Protein AF-A0A2Z6SFU3-F1 (afdb_monomer_lite)

Radius of gyration: 32.59 Å; chains: 1; bounding box: 82×42×83 Å

Secondary structure (DSSP, 8-state):
--HHHHHHHHHHHHHHHHH-SGGGS-HHHHHHHHHHHH---HHHHTS-HHHHHHHHT--HHHHHHHHHHHHHHHHHHHHHHHHHHHHHHHHHHHHHS--------------------PPPP-

Sequence (122 aa):
MSVIESTILKEIVDTLGNLGNIGTLSPDEQQQRVNDIMGISPATQRVNIHKLAVYTNLTYSNIMLILRIGLKVAHTRTKNLLEEVDYLRLKLDLSSSPAKLQQQQPIPLDTPKVEKMEIIED

Foldseek 3Di:
DDPVVVVLVVLLVVLVVQLPVLVVDDLVVSVVSLCVRQNDDPVVVPDPLVVVCVVVVHDSSVSVSVVSSVVSSVVVVVVVVVVVVVVVVVVVVVVPPPPPPVVPPPDPPPDPPDDDDDDDDD

pLDDT: mean 79.29, std 17.15, range [42.09, 94.88]

Organism: NCBI:txid94130

Structure (mmCIF, N/CA/C/O backbone):
data_AF-A0A2Z6SFU3-F1
#
_entry.id   AF-A0A2Z6SFU3-F1
#
loop_
_atom_site.group_PDB
_atom_site.id
_atom_site.type_symbol
_atom_site.label_atom_id
_atom_site.label_alt_id
_atom_site.label_comp_id
_atom_site.label_asym_id
_atom_site.label_entity_id
_atom_site.label_seq_id
_atom_site.pdbx_PDB_ins_code
_atom_site.Cartn_x
_atom_site.Cartn_y
_atom_site.Cartn_z
_atom_site.occupancy
_atom_site.B_iso_or_equiv
_atom_site.auth_seq_id
_atom_site.auth_comp_id
_atom_site.auth_asym_id
_atom_site.auth_atom_id
_atom_site.pdbx_PDB_model_num
ATOM 1 N N . MET A 1 1 ? 15.072 1.662 18.048 1.00 71.88 1 MET A N 1
ATOM 2 C CA . MET A 1 1 ? 13.877 1.755 17.189 1.00 71.88 1 MET A CA 1
ATOM 3 C C . MET A 1 1 ? 12.684 1.986 18.098 1.00 71.88 1 MET A C 1
ATOM 5 O O . MET A 1 1 ? 12.540 1.257 19.073 1.00 71.88 1 MET A O 1
ATOM 9 N N . SER A 1 2 ? 11.910 3.039 17.860 1.00 91.31 2 SER A N 1
ATOM 10 C CA . SER A 1 2 ? 10.717 3.361 18.648 1.00 91.31 2 SER A CA 1
ATOM 11 C C . SER A 1 2 ? 9.567 2.386 18.356 1.00 91.31 2 SER A C 1
ATOM 13 O O . SER A 1 2 ? 9.551 1.712 17.325 1.00 91.31 2 SER A O 1
ATOM 15 N N . VAL A 1 3 ? 8.570 2.336 19.246 1.00 86.25 3 VAL A N 1
ATOM 16 C CA . VAL A 1 3 ? 7.343 1.538 19.045 1.00 86.25 3 VAL A CA 1
ATOM 17 C C . VAL A 1 3 ? 6.620 1.952 17.757 1.00 86.25 3 VAL A C 1
ATOM 19 O O . VAL A 1 3 ? 6.126 1.104 17.013 1.00 86.25 3 VAL A O 1
ATOM 22 N N . ILE A 1 4 ? 6.610 3.254 17.454 1.00 84.94 4 ILE A N 1
ATOM 23 C CA . ILE A 1 4 ? 5.987 3.804 16.245 1.00 84.94 4 ILE A CA 1
ATOM 24 C C . ILE A 1 4 ? 6.706 3.285 14.997 1.00 84.94 4 ILE A C 1
ATOM 26 O O . ILE A 1 4 ? 6.056 2.722 14.116 1.00 84.94 4 ILE A O 1
ATOM 30 N N . GLU A 1 5 ? 8.035 3.407 14.952 1.00 86.25 5 GLU A N 1
ATOM 31 C CA . GLU A 1 5 ? 8.857 2.915 13.837 1.00 86.25 5 GLU A CA 1
ATOM 32 C C . GLU A 1 5 ? 8.689 1.408 13.630 1.00 86.25 5 GLU A C 1
ATOM 34 O O . GLU A 1 5 ? 8.506 0.963 12.500 1.00 86.25 5 GLU A O 1
ATOM 39 N N . SER A 1 6 ? 8.682 0.624 14.713 1.00 88.94 6 SER A N 1
ATOM 40 C CA . SER A 1 6 ? 8.475 -0.827 14.644 1.00 88.94 6 SER A CA 1
ATOM 41 C C . SER A 1 6 ? 7.106 -1.185 14.060 1.00 88.94 6 SER A C 1
ATOM 43 O O . SER A 1 6 ? 7.004 -2.076 13.217 1.00 88.94 6 SER A O 1
ATOM 45 N N . THR A 1 7 ? 6.060 -0.452 14.444 1.00 88.94 7 THR A N 1
ATOM 46 C CA . THR A 1 7 ? 4.706 -0.689 13.927 1.00 88.94 7 THR A CA 1
ATOM 47 C C . THR A 1 7 ? 4.604 -0.300 12.448 1.00 88.94 7 THR A C 1
ATOM 49 O O . THR A 1 7 ? 3.986 -1.019 11.671 1.00 88.94 7 THR A O 1
ATOM 52 N N . ILE A 1 8 ? 5.232 0.811 12.034 1.00 89.88 8 ILE A N 1
ATOM 53 C CA . ILE A 1 8 ? 5.266 1.235 10.620 1.00 89.88 8 ILE A CA 1
ATOM 54 C C . ILE A 1 8 ? 5.995 0.188 9.780 1.00 89.88 8 ILE A C 1
ATOM 56 O O . ILE A 1 8 ? 5.510 -0.213 8.724 1.00 89.88 8 ILE A O 1
ATOM 60 N N . LEU A 1 9 ? 7.146 -0.285 10.262 1.00 91.75 9 LEU A N 1
ATOM 61 C CA . LEU A 1 9 ? 7.918 -1.313 9.578 1.00 91.75 9 LEU A CA 1
ATOM 62 C C . LEU A 1 9 ? 7.101 -2.596 9.412 1.00 91.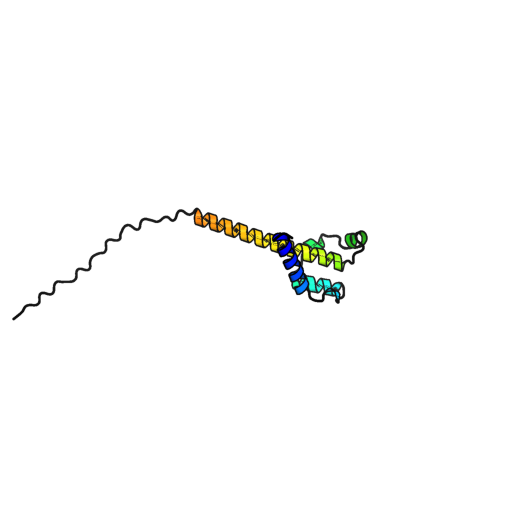75 9 LEU A C 1
ATOM 64 O O . LEU A 1 9 ? 7.084 -3.161 8.322 1.00 91.75 9 LEU A O 1
ATOM 68 N N . LYS A 1 10 ? 6.384 -3.021 10.457 1.00 91.88 10 LYS A N 1
ATOM 69 C CA . LYS A 1 10 ? 5.491 -4.180 10.380 1.00 91.88 10 LYS A CA 1
ATOM 70 C C . LYS A 1 10 ? 4.416 -3.995 9.306 1.00 91.88 10 LYS A C 1
ATOM 72 O O . LYS A 1 10 ? 4.260 -4.867 8.465 1.00 91.88 10 LYS A O 1
ATOM 77 N N . GLU A 1 11 ? 3.732 -2.852 9.272 1.00 91.31 11 GLU A N 1
ATOM 78 C CA . GLU A 1 11 ? 2.700 -2.573 8.259 1.00 91.31 11 GLU A CA 1
ATOM 79 C C . GLU A 1 11 ? 3.2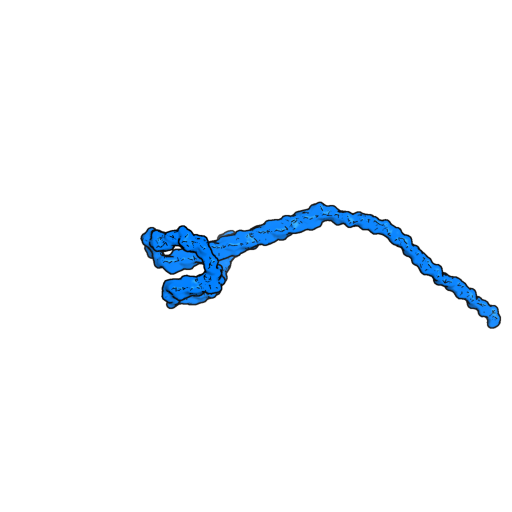60 -2.575 6.827 1.00 91.31 11 GLU A C 1
ATOM 81 O O . GLU A 1 11 ? 2.603 -3.064 5.904 1.00 91.31 11 GLU A O 1
ATOM 86 N N . ILE A 1 12 ? 4.477 -2.056 6.629 1.00 92.75 12 ILE A N 1
ATOM 87 C CA . ILE A 1 12 ? 5.180 -2.113 5.339 1.00 92.75 12 ILE A CA 1
ATOM 88 C C . ILE A 1 12 ? 5.453 -3.568 4.948 1.00 92.75 12 ILE A C 1
ATOM 90 O O . ILE A 1 12 ? 5.160 -3.959 3.818 1.00 92.75 12 ILE A O 1
ATOM 94 N N . VAL A 1 13 ? 5.992 -4.367 5.873 1.00 93.06 13 VAL A N 1
ATOM 95 C CA . VAL A 1 13 ? 6.312 -5.784 5.649 1.00 93.06 13 VAL A CA 1
ATOM 96 C C . VAL A 1 13 ? 5.050 -6.586 5.347 1.00 93.06 13 VAL A C 1
ATOM 98 O O . VAL A 1 13 ? 5.037 -7.329 4.372 1.00 93.06 13 VAL A O 1
ATOM 101 N N . ASP A 1 14 ? 3.974 -6.388 6.107 1.00 92.94 14 ASP A N 1
ATOM 102 C CA . ASP A 1 14 ? 2.688 -7.057 5.889 1.00 92.94 14 ASP A CA 1
ATOM 103 C C . ASP A 1 14 ? 2.100 -6.670 4.519 1.00 92.94 14 ASP A C 1
ATOM 105 O O . ASP A 1 14 ? 1.621 -7.519 3.766 1.00 92.94 14 ASP A O 1
ATOM 109 N N . THR A 1 15 ? 2.196 -5.390 4.141 1.00 92.44 15 THR A N 1
ATOM 110 C CA . THR A 1 15 ? 1.747 -4.906 2.825 1.00 92.44 15 THR A CA 1
ATOM 111 C C . THR A 1 15 ? 2.550 -5.535 1.685 1.00 92.44 15 THR A C 1
ATOM 113 O O . THR A 1 15 ? 1.966 -5.957 0.687 1.00 92.44 15 THR A O 1
ATOM 116 N N . LEU A 1 16 ? 3.875 -5.626 1.827 1.00 92.38 16 LEU A N 1
ATOM 117 C CA . LEU A 1 16 ? 4.747 -6.304 0.865 1.00 92.38 16 LEU A CA 1
ATOM 118 C C . LEU A 1 16 ? 4.459 -7.808 0.802 1.00 92.38 16 LEU A C 1
ATOM 120 O O . LEU A 1 16 ? 4.387 -8.365 -0.290 1.00 92.38 16 LEU A O 1
ATOM 124 N N . GLY A 1 17 ? 4.233 -8.449 1.949 1.00 93.81 17 GLY A N 1
ATOM 125 C CA . GLY A 1 17 ? 3.869 -9.860 2.041 1.00 93.81 17 GLY A CA 1
ATOM 126 C C . GLY A 1 17 ? 2.583 -10.172 1.280 1.00 93.81 17 GLY A C 1
ATOM 127 O O . GLY A 1 17 ? 2.542 -11.135 0.517 1.00 93.81 17 GLY A O 1
ATOM 128 N N . ASN A 1 18 ? 1.573 -9.305 1.390 1.00 93.81 18 ASN A N 1
ATOM 129 C CA . ASN A 1 18 ? 0.317 -9.443 0.647 1.00 93.81 18 ASN A CA 1
ATOM 130 C C . ASN A 1 18 ? 0.503 -9.327 -0.873 1.00 93.81 18 ASN A C 1
ATOM 132 O O . ASN A 1 18 ? -0.224 -9.973 -1.623 1.00 93.81 18 ASN A O 1
ATOM 136 N N . LEU A 1 19 ? 1.481 -8.542 -1.341 1.00 93.62 19 LEU A N 1
ATOM 137 C CA . LEU A 1 19 ? 1.821 -8.441 -2.766 1.00 93.62 19 LEU A CA 1
ATOM 138 C C . LEU A 1 19 ? 2.540 -9.691 -3.312 1.00 93.62 19 LEU A C 1
ATOM 140 O O . LEU A 1 19 ? 2.596 -9.881 -4.533 1.00 93.62 19 LEU A O 1
ATOM 144 N N . GLY A 1 20 ? 3.067 -10.549 -2.435 1.00 93.31 20 GLY A N 1
ATOM 145 C CA . GLY A 1 20 ? 3.777 -11.775 -2.794 1.00 93.31 20 GLY A CA 1
ATOM 146 C C . GLY A 1 20 ? 5.034 -11.515 -3.630 1.00 93.31 20 GLY A C 1
ATOM 147 O O . GLY A 1 20 ? 5.703 -10.492 -3.488 1.00 93.31 20 GLY A O 1
ATOM 148 N N . ASN A 1 21 ? 5.347 -12.432 -4.552 1.00 92.56 21 ASN A N 1
ATOM 149 C CA . ASN A 1 21 ? 6.513 -12.348 -5.446 1.00 92.56 21 ASN A CA 1
ATOM 150 C C . ASN A 1 21 ? 6.340 -11.303 -6.568 1.00 92.56 21 ASN A C 1
ATOM 152 O O . ASN A 1 21 ? 6.612 -11.577 -7.737 1.00 92.56 21 ASN A O 1
ATOM 156 N N . ILE A 1 22 ? 5.880 -10.099 -6.231 1.00 92.56 22 ILE A N 1
ATOM 157 C CA . ILE A 1 22 ? 5.561 -9.035 -7.186 1.00 92.56 22 ILE A CA 1
ATOM 158 C C . ILE A 1 22 ? 6.745 -8.657 -8.083 1.00 92.56 22 ILE A C 1
ATOM 160 O O . ILE A 1 22 ? 6.549 -8.382 -9.259 1.00 92.56 22 ILE A O 1
ATOM 164 N N . GLY A 1 23 ? 7.980 -8.739 -7.580 1.00 88.81 23 GLY A N 1
ATOM 165 C CA . GLY A 1 23 ? 9.185 -8.439 -8.363 1.00 88.81 23 GLY A CA 1
ATOM 166 C C . GLY A 1 23 ? 9.451 -9.393 -9.536 1.00 88.81 23 GLY A C 1
ATOM 167 O O . GLY A 1 23 ? 10.271 -9.071 -10.388 1.00 88.81 23 GLY A O 1
ATOM 168 N N . THR A 1 24 ? 8.771 -10.543 -9.600 1.00 92.00 24 THR A N 1
ATOM 169 C CA . THR A 1 24 ? 8.884 -11.502 -10.720 1.00 92.00 24 THR A CA 1
ATOM 170 C C . THR A 1 24 ? 7.945 -11.191 -11.884 1.00 92.00 24 THR A C 1
ATOM 172 O O . THR A 1 24 ? 8.077 -11.780 -12.953 1.00 92.00 24 THR A O 1
ATOM 175 N N . LEU A 1 25 ? 6.995 -10.279 -11.676 1.00 91.62 25 LEU A N 1
ATOM 176 C CA . LEU A 1 25 ? 5.983 -9.917 -12.659 1.00 91.62 25 LEU A CA 1
ATOM 177 C C . LEU A 1 25 ? 6.489 -8.825 -13.602 1.00 91.62 25 LEU A C 1
ATOM 179 O O . LEU A 1 25 ? 7.343 -8.014 -13.228 1.00 91.62 25 LEU A O 1
ATOM 183 N N . SER A 1 26 ? 5.896 -8.745 -14.791 1.00 90.31 26 SER A N 1
ATOM 184 C CA . SER A 1 26 ? 6.081 -7.601 -15.685 1.00 90.31 26 SER A CA 1
ATOM 185 C C . SER A 1 26 ? 5.514 -6.308 -15.067 1.00 90.31 26 SER A C 1
ATOM 187 O O . SER A 1 26 ? 4.651 -6.368 -14.190 1.00 90.31 26 SER A O 1
ATOM 189 N N . PRO A 1 27 ? 5.955 -5.114 -15.501 1.00 86.06 27 PRO A N 1
ATOM 190 C CA . PRO A 1 27 ? 5.460 -3.838 -14.974 1.00 86.06 27 PRO A CA 1
ATOM 191 C C . PRO A 1 27 ? 3.930 -3.692 -14.936 1.00 86.06 27 PRO A C 1
ATOM 193 O O . PRO A 1 27 ? 3.390 -3.232 -13.928 1.00 86.06 27 PRO A O 1
ATOM 196 N N . ASP A 1 28 ? 3.239 -4.124 -15.990 1.00 88.12 28 ASP A N 1
ATOM 197 C CA . ASP A 1 28 ? 1.779 -4.022 -16.089 1.00 88.12 28 ASP A CA 1
ATOM 198 C C . ASP A 1 28 ? 1.091 -4.975 -15.102 1.00 88.12 28 ASP A C 1
ATOM 200 O O . ASP A 1 28 ? 0.152 -4.596 -14.400 1.00 88.12 28 ASP A O 1
ATOM 204 N N . GLU A 1 29 ? 1.613 -6.194 -14.960 1.00 92.94 29 GLU A N 1
ATOM 205 C CA . GLU A 1 29 ? 1.131 -7.168 -13.977 1.00 92.94 29 GLU A CA 1
ATOM 206 C C . GLU A 1 29 ? 1.404 -6.720 -12.535 1.00 92.94 29 GLU A C 1
ATOM 208 O O . GLU A 1 29 ? 0.572 -6.939 -11.651 1.00 92.94 29 GLU A O 1
ATOM 213 N N .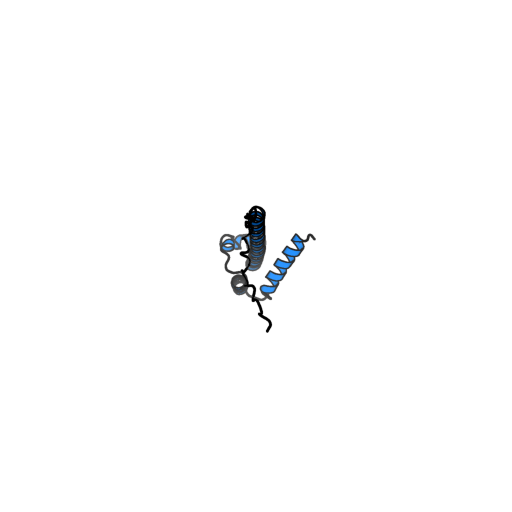 GLN A 1 30 ? 2.539 -6.058 -12.279 1.00 91.25 30 GLN A N 1
ATOM 214 C CA . GLN A 1 30 ? 2.818 -5.437 -10.982 1.00 91.25 30 GLN A CA 1
ATOM 215 C C . GLN A 1 30 ? 1.775 -4.365 -10.668 1.00 91.25 30 GLN A C 1
ATOM 217 O O . GLN A 1 30 ? 1.231 -4.337 -9.563 1.00 91.25 30 GLN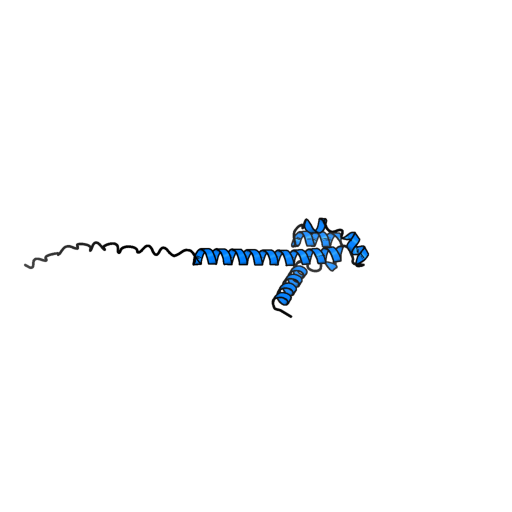 A O 1
ATOM 222 N N . GLN A 1 31 ? 1.466 -3.498 -11.635 1.00 87.88 31 GLN A N 1
ATOM 223 C CA . GLN A 1 31 ? 0.462 -2.453 -11.461 1.00 87.88 31 GLN A CA 1
ATOM 224 C C . GLN A 1 31 ? -0.928 -3.036 -11.210 1.00 87.88 31 GLN A C 1
ATOM 226 O O . GLN A 1 31 ? -1.615 -2.588 -10.288 1.00 87.88 31 GLN A O 1
ATOM 231 N N . GLN A 1 32 ? -1.321 -4.051 -11.979 1.00 91.25 32 GLN A N 1
ATOM 232 C CA . GLN A 1 32 ? -2.599 -4.726 -11.794 1.00 91.25 32 GLN A CA 1
ATOM 233 C C . GLN A 1 32 ? -2.692 -5.348 -10.398 1.00 91.25 32 GLN A C 1
ATOM 235 O O . GLN A 1 32 ? -3.627 -5.051 -9.659 1.00 91.25 32 GLN A O 1
ATOM 240 N N . ARG A 1 33 ? -1.672 -6.104 -9.974 1.00 93.31 33 ARG A N 1
ATOM 241 C CA . ARG A 1 33 ? -1.649 -6.740 -8.649 1.00 93.31 33 ARG A CA 1
ATOM 242 C C . ARG A 1 33 ? -1.716 -5.730 -7.504 1.00 93.31 33 ARG A C 1
ATOM 244 O O . ARG A 1 33 ? -2.409 -5.962 -6.514 1.00 93.31 33 ARG A O 1
ATOM 251 N N . VAL A 1 34 ? -1.027 -4.596 -7.628 1.00 91.81 34 VAL A N 1
ATOM 252 C CA . VAL A 1 34 ? -1.118 -3.511 -6.639 1.00 91.81 34 VAL A CA 1
ATOM 253 C C . VAL A 1 34 ? -2.529 -2.938 -6.578 1.00 91.81 34 VAL A C 1
ATOM 255 O O . VAL A 1 34 ? -3.030 -2.691 -5.481 1.00 91.81 34 VAL A O 1
ATOM 258 N N . ASN A 1 35 ? -3.178 -2.732 -7.724 1.00 90.62 35 ASN A N 1
ATOM 259 C CA . ASN A 1 35 ? -4.551 -2.238 -7.762 1.00 90.62 35 ASN A CA 1
ATOM 260 C C . ASN A 1 35 ? -5.544 -3.249 -7.176 1.00 90.62 35 ASN A C 1
ATOM 262 O O . ASN A 1 35 ? -6.439 -2.838 -6.442 1.00 90.62 35 ASN A O 1
ATOM 266 N N . ASP A 1 36 ? -5.360 -4.544 -7.430 1.00 92.81 36 ASP A N 1
ATOM 267 C CA . ASP A 1 36 ? -6.236 -5.599 -6.910 1.00 92.81 36 ASP A CA 1
ATOM 268 C C . ASP A 1 36 ? -6.150 -5.704 -5.378 1.00 92.81 36 ASP A C 1
ATOM 270 O O . ASP A 1 36 ? -7.166 -5.810 -4.696 1.00 92.81 36 ASP A O 1
ATOM 274 N N . ILE A 1 37 ? -4.939 -5.624 -4.816 1.00 91.81 37 ILE A N 1
ATOM 275 C CA . ILE A 1 37 ? -4.713 -5.799 -3.371 1.00 91.81 37 ILE A CA 1
ATOM 276 C C . ILE A 1 37 ? -4.951 -4.504 -2.587 1.00 91.81 37 ILE A C 1
ATOM 278 O O . ILE A 1 37 ? -5.480 -4.521 -1.475 1.00 91.81 37 ILE A O 1
ATOM 282 N N . MET A 1 38 ? -4.528 -3.361 -3.130 1.00 90.50 38 MET A N 1
ATOM 283 C CA . MET A 1 38 ? -4.564 -2.079 -2.419 1.00 90.50 38 MET A CA 1
ATOM 284 C C . MET A 1 38 ? -5.683 -1.143 -2.887 1.00 90.50 38 MET A C 1
ATOM 286 O O . MET A 1 38 ? -5.802 -0.045 -2.340 1.00 90.50 38 MET A O 1
ATOM 290 N N . GLY A 1 39 ? -6.473 -1.536 -3.887 1.00 87.81 39 GLY A N 1
ATOM 291 C CA . GLY A 1 39 ? -7.479 -0.698 -4.539 1.00 87.81 39 GLY A CA 1
ATOM 292 C C . GLY A 1 39 ? -6.880 0.303 -5.532 1.00 87.81 39 GLY A C 1
ATOM 293 O O . GLY A 1 39 ? -5.666 0.454 -5.663 1.00 87.81 39 GLY A O 1
ATOM 294 N N . ILE A 1 40 ? -7.722 1.059 -6.229 1.00 84.19 40 ILE A N 1
ATOM 295 C CA . ILE A 1 40 ? -7.264 2.139 -7.113 1.00 84.19 40 ILE A CA 1
ATOM 296 C C . ILE A 1 40 ? -7.081 3.415 -6.286 1.00 84.19 40 ILE A C 1
ATOM 298 O O . ILE A 1 40 ? -7.958 3.797 -5.515 1.00 84.19 40 ILE A O 1
ATOM 302 N N . SER A 1 41 ? -5.944 4.095 -6.452 1.00 82.12 41 SER A N 1
ATOM 303 C CA . SER A 1 41 ? -5.664 5.371 -5.790 1.00 82.12 41 SER A CA 1
ATOM 304 C C . SER A 1 41 ? -5.614 6.501 -6.821 1.00 82.12 41 SER A C 1
ATOM 306 O O . SER A 1 41 ? -4.700 6.535 -7.648 1.00 82.12 41 SER A O 1
ATOM 308 N N . PRO A 1 42 ? -6.539 7.474 -6.761 1.00 79.50 42 PRO A N 1
ATOM 309 C CA . PRO A 1 42 ? -6.480 8.666 -7.607 1.00 79.50 42 PRO A CA 1
ATOM 310 C C . PRO A 1 42 ? -5.247 9.535 -7.316 1.00 79.50 42 PRO A C 1
ATOM 312 O O . PRO A 1 42 ? -4.786 10.280 -8.178 1.00 79.50 42 PRO A O 1
ATOM 315 N N . ALA A 1 43 ? -4.687 9.442 -6.104 1.00 75.88 43 ALA A N 1
ATOM 316 C CA . ALA A 1 43 ? -3.547 10.253 -5.686 1.00 75.88 43 ALA A CA 1
ATOM 317 C C . ALA A 1 43 ? -2.298 9.976 -6.536 1.00 75.88 43 ALA A C 1
ATOM 319 O O . ALA A 1 43 ? -1.579 10.909 -6.888 1.00 75.88 43 ALA A O 1
ATOM 320 N N . THR A 1 44 ? -2.071 8.721 -6.941 1.00 76.50 44 THR A N 1
ATOM 321 C CA . THR A 1 44 ? -0.916 8.367 -7.779 1.00 76.50 44 THR A CA 1
ATOM 322 C C . THR A 1 44 ? -1.036 8.844 -9.221 1.00 76.50 44 THR A C 1
ATOM 324 O O . THR A 1 44 ? -0.014 9.018 -9.872 1.00 76.50 44 THR A O 1
ATOM 327 N N . GLN A 1 45 ? -2.247 9.130 -9.712 1.00 76.69 45 GLN A N 1
ATOM 328 C CA . GLN A 1 45 ? -2.447 9.683 -11.060 1.00 76.69 45 GLN A CA 1
ATOM 329 C C . GLN A 1 45 ? -1.974 11.139 -11.173 1.00 76.69 45 GLN A C 1
ATOM 331 O O . GLN A 1 45 ? -1.643 11.602 -12.260 1.00 76.69 45 GLN A O 1
ATOM 336 N N . ARG A 1 46 ? -1.922 11.868 -10.050 1.00 81.69 46 ARG A N 1
ATOM 337 C CA . ARG A 1 46 ? -1.449 13.262 -10.006 1.00 81.69 46 ARG A CA 1
ATOM 338 C C . ARG A 1 46 ? 0.074 13.374 -9.979 1.00 81.69 46 ARG A C 1
ATOM 340 O O . ARG A 1 46 ? 0.609 14.466 -10.150 1.00 81.69 46 ARG A O 1
ATOM 347 N N . VAL A 1 47 ? 0.775 12.267 -9.739 1.00 83.94 47 VAL A N 1
ATOM 348 C CA . VAL A 1 47 ? 2.235 12.238 -9.659 1.00 83.94 47 VAL A CA 1
ATOM 349 C C . VAL A 1 47 ? 2.809 11.942 -11.040 1.00 83.94 47 VAL A C 1
ATOM 351 O O . VAL A 1 47 ? 2.471 10.939 -11.663 1.00 83.94 47 VAL A O 1
ATOM 354 N N . ASN A 1 48 ? 3.732 12.782 -11.511 1.00 87.06 48 ASN A N 1
ATOM 355 C CA . ASN A 1 48 ? 4.476 12.500 -12.736 1.00 87.06 48 ASN A CA 1
ATOM 356 C C . ASN A 1 48 ? 5.577 11.461 -12.456 1.00 87.06 48 ASN A C 1
ATOM 358 O O . ASN A 1 48 ? 6.737 11.804 -12.219 1.00 87.06 48 ASN A O 1
ATOM 362 N N . ILE A 1 49 ? 5.191 10.183 -12.459 1.00 85.94 49 ILE A N 1
ATOM 363 C CA . ILE A 1 49 ? 6.083 9.055 -12.155 1.00 85.94 49 ILE A CA 1
ATOM 364 C C . ILE A 1 49 ? 7.229 8.968 -13.170 1.00 85.94 49 ILE A C 1
ATOM 366 O O . ILE A 1 49 ? 8.354 8.670 -12.786 1.00 85.94 49 ILE A O 1
ATOM 370 N N . HIS A 1 50 ? 6.987 9.298 -14.443 1.00 86.38 50 HIS A N 1
ATOM 371 C CA . HIS A 1 50 ? 8.040 9.307 -15.461 1.00 86.38 50 HIS A CA 1
ATOM 372 C C . HIS A 1 50 ? 9.150 10.310 -15.119 1.00 86.38 50 HIS A C 1
ATOM 374 O O . HIS A 1 50 ? 10.329 9.969 -15.143 1.00 86.38 50 HIS A O 1
ATOM 380 N N . LYS A 1 51 ? 8.779 11.532 -14.720 1.00 91.88 51 LYS A N 1
ATOM 381 C CA . LYS A 1 51 ? 9.747 12.549 -14.294 1.00 91.88 51 LYS A CA 1
ATOM 382 C C . LYS A 1 51 ? 10.559 12.081 -13.080 1.00 91.88 51 LYS A C 1
ATOM 384 O O . LYS A 1 51 ? 11.768 12.289 -13.036 1.00 91.88 51 LYS A O 1
ATOM 389 N N . LEU A 1 52 ? 9.912 11.419 -12.118 1.00 90.00 52 LEU A N 1
ATOM 390 C CA . LEU A 1 52 ? 10.599 10.833 -10.963 1.00 90.00 52 LEU A CA 1
ATOM 391 C C . LEU A 1 52 ? 11.550 9.701 -11.370 1.00 90.00 52 LEU A C 1
ATOM 393 O O . LEU A 1 52 ? 12.655 9.638 -10.837 1.00 90.00 52 LEU A O 1
ATOM 397 N N . ALA A 1 53 ? 11.163 8.851 -12.324 1.00 91.00 53 ALA A N 1
ATOM 398 C CA . ALA A 1 53 ? 12.003 7.771 -12.846 1.00 91.00 53 ALA A CA 1
ATOM 399 C C . ALA A 1 53 ? 13.299 8.316 -13.447 1.00 91.00 53 ALA A C 1
ATOM 401 O O . ALA A 1 53 ? 14.382 7.859 -13.089 1.00 91.00 53 ALA A O 1
ATOM 402 N N . VAL A 1 54 ? 13.193 9.365 -14.267 1.00 92.31 54 VAL A N 1
ATOM 403 C CA . VAL A 1 54 ? 14.355 10.045 -14.857 1.00 92.31 54 VAL A CA 1
ATOM 404 C C . VAL A 1 54 ? 15.262 10.641 -13.779 1.00 92.31 54 VAL A C 1
ATOM 406 O O . VAL A 1 54 ? 16.472 10.447 -13.828 1.00 92.31 54 VAL A O 1
ATOM 409 N N . TYR A 1 55 ? 14.704 11.340 -12.785 1.00 94.88 55 TYR A N 1
ATOM 410 C CA . TYR A 1 55 ? 15.523 11.986 -11.753 1.00 94.88 55 TYR A C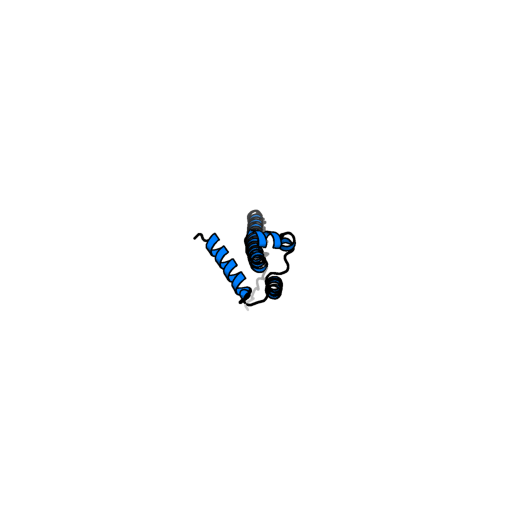A 1
ATOM 411 C C . TYR A 1 55 ? 16.184 11.022 -10.773 1.00 94.88 55 TYR A C 1
ATOM 413 O O . TYR A 1 55 ? 17.270 11.305 -10.279 1.00 94.88 55 TYR A O 1
ATOM 421 N N . THR A 1 56 ? 15.517 9.919 -10.446 1.00 92.88 56 THR A N 1
ATOM 422 C CA . THR A 1 56 ? 15.992 8.974 -9.424 1.00 92.88 56 THR A CA 1
ATOM 423 C C . THR A 1 56 ? 16.740 7.787 -10.017 1.00 92.88 56 THR A C 1
ATOM 425 O O . THR A 1 56 ? 17.312 7.003 -9.265 1.00 92.88 56 THR A O 1
ATOM 428 N N . ASN A 1 57 ? 16.744 7.650 -11.349 1.00 93.25 57 ASN A N 1
ATOM 429 C CA . ASN A 1 57 ? 17.236 6.469 -12.055 1.00 93.25 57 ASN A CA 1
ATOM 430 C C . ASN A 1 57 ? 16.602 5.161 -11.532 1.00 93.25 57 ASN A C 1
ATOM 432 O O . ASN A 1 57 ? 17.243 4.113 -11.461 1.00 93.25 57 ASN A O 1
ATOM 436 N N . LEU A 1 58 ? 15.332 5.234 -11.125 1.00 90.31 58 LEU A N 1
ATOM 437 C CA . LEU A 1 58 ? 14.534 4.086 -10.711 1.00 90.31 58 LEU A CA 1
ATOM 438 C C . LEU A 1 58 ? 13.529 3.736 -11.801 1.00 90.31 58 LEU A C 1
ATOM 440 O O . LEU A 1 58 ? 13.058 4.595 -12.546 1.00 90.31 58 LEU A O 1
ATOM 444 N N . THR A 1 59 ? 13.152 2.461 -11.864 1.00 88.12 59 THR A N 1
ATOM 445 C CA . THR A 1 59 ? 12.089 2.029 -12.769 1.00 88.12 59 THR A CA 1
ATOM 446 C C . THR A 1 59 ? 10.757 2.655 -12.356 1.00 88.12 59 THR A C 1
ATOM 448 O O . THR A 1 59 ? 10.493 2.893 -11.172 1.00 88.12 59 THR A O 1
ATOM 451 N N . TYR A 1 60 ? 9.886 2.884 -13.343 1.00 87.69 60 TYR A N 1
ATOM 452 C CA . TYR A 1 60 ? 8.515 3.343 -13.112 1.00 87.69 60 TYR A CA 1
ATOM 453 C C . TYR A 1 60 ? 7.815 2.484 -12.049 1.00 87.69 60 TYR A C 1
ATOM 455 O O . TYR A 1 60 ? 7.214 3.015 -11.114 1.00 87.69 60 TYR A O 1
ATOM 463 N N . SER A 1 61 ? 7.954 1.160 -12.156 1.00 85.56 61 SER A N 1
ATOM 464 C CA . SER A 1 61 ? 7.325 0.208 -11.245 1.00 85.56 61 SER A CA 1
ATOM 465 C C . SER A 1 61 ? 7.835 0.331 -9.813 1.00 85.56 61 SER A C 1
ATOM 467 O O . SER A 1 61 ? 7.027 0.321 -8.890 1.00 85.56 61 SER A O 1
ATOM 469 N N . ASN A 1 62 ? 9.142 0.530 -9.610 1.00 88.81 62 ASN A N 1
ATOM 470 C CA . ASN A 1 62 ? 9.701 0.715 -8.269 1.00 88.81 62 ASN A CA 1
ATOM 471 C C . ASN A 1 62 ? 9.142 1.978 -7.607 1.00 88.81 62 ASN A C 1
ATOM 473 O O . ASN A 1 62 ? 8.732 1.940 -6.450 1.00 88.81 62 ASN A O 1
ATOM 477 N N . ILE A 1 63 ? 9.070 3.088 -8.344 1.00 90.88 63 ILE A N 1
ATOM 478 C CA . ILE A 1 63 ? 8.507 4.340 -7.819 1.00 90.88 63 ILE A CA 1
ATOM 479 C C . ILE A 1 63 ? 7.020 4.176 -7.514 1.00 90.88 63 ILE A C 1
ATOM 481 O O . ILE A 1 63 ? 6.558 4.608 -6.458 1.00 90.88 63 ILE A O 1
ATOM 485 N N . MET A 1 64 ? 6.274 3.536 -8.416 1.00 88.56 64 MET A N 1
ATOM 486 C CA . MET A 1 64 ? 4.858 3.250 -8.217 1.00 88.56 64 MET A CA 1
ATOM 487 C C . MET A 1 64 ? 4.649 2.413 -6.949 1.00 88.56 64 MET A C 1
ATOM 489 O O . MET A 1 64 ? 3.847 2.801 -6.102 1.00 88.56 64 MET A O 1
ATOM 493 N N . LEU A 1 65 ? 5.427 1.345 -6.753 1.00 89.81 65 LEU A N 1
ATOM 494 C CA . LEU A 1 65 ? 5.366 0.505 -5.555 1.00 89.81 65 LEU A CA 1
ATOM 495 C C . LEU A 1 65 ? 5.660 1.296 -4.279 1.00 89.81 65 LEU A C 1
ATOM 497 O O . LEU A 1 65 ? 4.868 1.240 -3.339 1.00 89.81 65 LEU A O 1
ATOM 501 N N . ILE A 1 66 ? 6.742 2.081 -4.259 1.00 91.00 66 ILE A N 1
ATOM 502 C CA . ILE A 1 66 ? 7.114 2.920 -3.110 1.00 91.00 66 ILE A CA 1
ATOM 503 C C . ILE A 1 66 ? 5.972 3.879 -2.751 1.00 91.00 66 ILE A C 1
ATOM 505 O O . ILE A 1 66 ? 5.551 3.941 -1.594 1.00 91.00 66 ILE A O 1
ATOM 509 N N . LEU A 1 67 ? 5.424 4.593 -3.740 1.00 90.94 67 LEU A N 1
ATOM 510 C CA . LEU A 1 67 ? 4.324 5.537 -3.528 1.00 90.94 67 LEU A CA 1
ATOM 511 C C . LEU A 1 67 ? 3.058 4.837 -3.029 1.00 90.94 67 LEU A C 1
ATOM 513 O O . LEU A 1 67 ? 2.393 5.330 -2.118 1.00 90.94 67 LEU A O 1
ATOM 517 N N . ARG A 1 68 ? 2.712 3.688 -3.615 1.00 90.75 68 ARG A N 1
ATOM 518 C CA . ARG A 1 68 ? 1.494 2.944 -3.283 1.00 90.75 68 ARG A CA 1
ATOM 519 C C . ARG A 1 68 ? 1.549 2.337 -1.887 1.00 90.75 68 ARG A C 1
ATOM 521 O O . ARG A 1 68 ? 0.567 2.459 -1.156 1.00 90.75 68 ARG A O 1
ATOM 528 N N . ILE A 1 69 ? 2.685 1.764 -1.497 1.00 91.44 69 ILE A N 1
ATOM 529 C CA . ILE A 1 69 ? 2.904 1.246 -0.141 1.00 91.44 69 ILE A CA 1
ATOM 530 C C . ILE A 1 69 ? 2.872 2.399 0.865 1.00 91.44 69 ILE A C 1
ATOM 532 O O . ILE A 1 69 ? 2.138 2.329 1.850 1.00 91.44 69 ILE A O 1
ATOM 536 N N . GLY A 1 70 ? 3.590 3.494 0.587 1.00 90.38 70 GLY A N 1
ATOM 537 C CA . GLY A 1 70 ? 3.606 4.671 1.457 1.00 90.38 70 GLY A CA 1
ATOM 538 C C . GLY A 1 70 ? 2.210 5.253 1.690 1.00 90.38 70 GLY A C 1
ATOM 539 O O . GLY A 1 70 ? 1.818 5.488 2.832 1.00 90.38 70 GLY A O 1
ATOM 540 N N . LEU A 1 71 ? 1.416 5.410 0.626 1.00 90.25 71 LEU A N 1
ATOM 541 C CA . LEU A 1 71 ? 0.029 5.875 0.723 1.00 90.25 71 LEU A CA 1
ATOM 542 C C . LEU A 1 71 ? -0.860 4.911 1.513 1.00 90.25 71 LEU A C 1
ATOM 544 O O . LEU A 1 71 ? -1.683 5.363 2.307 1.00 90.25 71 LEU A O 1
ATOM 548 N N . LYS A 1 72 ? -0.710 3.596 1.318 1.00 89.88 72 LYS A N 1
ATOM 549 C CA . LYS A 1 72 ? -1.493 2.587 2.043 1.00 89.88 72 LYS A CA 1
ATOM 550 C C . LYS A 1 72 ? -1.221 2.640 3.547 1.00 89.88 72 LYS A C 1
ATOM 552 O O . LYS A 1 72 ? -2.173 2.646 4.331 1.00 89.88 72 LYS A O 1
ATOM 557 N N . VAL A 1 73 ? 0.049 2.708 3.939 1.00 89.81 73 VAL A N 1
ATOM 558 C CA . VAL A 1 73 ? 0.465 2.804 5.347 1.00 89.81 73 VAL A CA 1
ATOM 559 C C . VAL A 1 73 ? -0.034 4.111 5.961 1.00 89.81 73 VAL A C 1
ATOM 561 O O . VAL A 1 73 ? -0.694 4.089 6.999 1.00 89.81 73 VAL A O 1
ATOM 564 N N . ALA A 1 74 ? 0.174 5.242 5.279 1.00 88.44 74 ALA A N 1
ATOM 565 C CA . ALA A 1 74 ? -0.309 6.541 5.740 1.00 88.44 74 ALA A CA 1
ATOM 566 C C . ALA A 1 74 ? -1.836 6.557 5.917 1.00 88.44 74 ALA A C 1
ATOM 568 O O . ALA A 1 74 ? -2.328 6.971 6.962 1.00 88.44 74 ALA A O 1
ATOM 569 N N . HIS A 1 75 ? -2.590 6.043 4.941 1.00 88.50 75 HIS A N 1
ATOM 570 C CA . HIS A 1 75 ? -4.050 5.996 5.010 1.00 88.50 75 HIS A CA 1
ATOM 571 C C . HIS A 1 75 ? -4.553 5.115 6.158 1.00 88.50 75 HIS A C 1
ATOM 573 O O . HIS A 1 75 ? -5.463 5.513 6.881 1.00 88.50 75 HIS A O 1
ATOM 579 N N . THR A 1 76 ? -3.940 3.945 6.355 1.00 86.50 76 THR A N 1
ATOM 580 C CA . THR A 1 76 ? -4.286 3.039 7.461 1.00 86.50 76 THR A CA 1
ATOM 581 C C . THR A 1 76 ? -4.075 3.729 8.807 1.00 86.50 76 THR A C 1
ATOM 583 O O . THR A 1 76 ? -4.940 3.677 9.675 1.00 86.50 76 THR A O 1
ATOM 586 N N . ARG A 1 77 ? -2.975 4.471 8.958 1.00 85.44 77 ARG A N 1
ATOM 587 C CA . ARG A 1 77 ? -2.697 5.234 10.179 1.00 85.44 77 ARG A CA 1
ATOM 588 C C . ARG A 1 77 ? -3.650 6.385 10.403 1.00 85.44 77 ARG A C 1
ATOM 590 O O . ARG A 1 77 ? -4.144 6.539 11.514 1.00 85.44 77 ARG A O 1
ATOM 597 N N . THR A 1 78 ? -3.923 7.174 9.369 1.00 86.94 78 THR A N 1
ATOM 598 C CA . THR A 1 78 ? -4.904 8.256 9.468 1.00 86.94 78 THR A CA 1
ATOM 599 C C . THR A 1 78 ? -6.265 7.704 9.874 1.00 86.94 78 THR A C 1
ATOM 601 O O . THR A 1 78 ? -6.904 8.279 10.746 1.00 86.94 78 THR A O 1
ATOM 604 N N . LYS A 1 79 ? -6.681 6.565 9.311 1.00 86.56 79 LYS A N 1
ATOM 605 C CA . LYS A 1 79 ? -7.926 5.897 9.692 1.00 86.56 79 LYS A CA 1
ATOM 606 C C . LYS A 1 79 ? -7.920 5.461 11.163 1.00 86.56 79 LYS A C 1
ATOM 608 O O . LYS A 1 79 ? -8.846 5.815 11.878 1.00 86.56 79 LYS A O 1
ATOM 613 N N . ASN A 1 80 ? -6.871 4.778 11.625 1.00 84.38 80 ASN A N 1
ATOM 614 C CA . ASN A 1 80 ? -6.775 4.329 13.021 1.00 84.38 80 ASN A CA 1
ATOM 615 C C . ASN A 1 80 ? -6.803 5.507 14.010 1.00 84.38 80 ASN A C 1
ATOM 617 O O . ASN A 1 80 ? -7.454 5.428 15.045 1.00 84.38 80 ASN A O 1
ATOM 621 N N . LEU A 1 81 ? -6.127 6.613 13.680 1.00 85.81 81 LEU A N 1
ATOM 622 C CA . LEU A 1 81 ? -6.147 7.827 14.501 1.00 85.81 81 LEU A CA 1
ATOM 623 C C . LEU A 1 81 ? -7.534 8.470 14.537 1.00 85.81 81 LEU A C 1
ATOM 625 O O . LEU A 1 81 ? -7.958 8.933 15.589 1.00 85.81 81 LEU A O 1
ATOM 629 N N . LEU A 1 82 ? -8.244 8.505 13.406 1.00 86.88 82 LEU A N 1
ATOM 630 C CA . LEU A 1 82 ? -9.618 9.008 13.364 1.00 86.88 82 LEU A CA 1
ATOM 631 C C . LEU A 1 82 ? -10.551 8.141 14.216 1.00 86.88 82 LEU A C 1
ATOM 633 O O . LEU A 1 82 ? -11.313 8.685 15.006 1.00 86.88 82 LEU A O 1
ATOM 637 N N . GLU A 1 83 ? -10.435 6.814 14.129 1.00 87.50 83 GLU A N 1
ATOM 638 C CA . GLU A 1 83 ? -11.208 5.884 14.962 1.00 87.50 83 GLU A CA 1
ATOM 639 C C . GLU A 1 83 ? -10.903 6.059 16.460 1.00 87.50 83 GLU A C 1
ATOM 641 O O . GLU A 1 83 ? -11.814 6.025 17.286 1.00 87.50 83 GLU A O 1
ATOM 646 N N . GLU A 1 84 ? -9.641 6.304 16.827 1.00 86.50 84 GLU A N 1
ATOM 647 C CA . GLU A 1 84 ? -9.250 6.593 18.210 1.00 86.50 84 GLU A CA 1
ATOM 648 C C . GLU A 1 84 ? -9.814 7.936 18.696 1.00 86.50 84 GLU A C 1
ATOM 650 O O . GLU A 1 84 ? -10.329 8.024 19.811 1.00 86.50 84 GLU A O 1
ATOM 655 N N . VAL A 1 85 ? -9.779 8.973 17.854 1.00 87.62 85 VAL A N 1
ATOM 656 C CA . VAL A 1 85 ? -10.389 10.277 18.151 1.00 87.62 85 VAL A CA 1
ATOM 657 C C . VAL A 1 85 ? -11.901 10.143 18.334 1.00 87.62 85 VAL A C 1
ATOM 659 O O . VAL A 1 85 ? -12.441 10.676 19.305 1.00 87.62 85 VAL A O 1
ATOM 662 N N . ASP A 1 86 ? -12.582 9.405 17.459 1.00 87.62 86 ASP A N 1
ATOM 663 C CA . ASP A 1 86 ? -14.022 9.156 17.556 1.00 87.62 86 ASP A CA 1
ATOM 664 C C . ASP A 1 86 ? -14.368 8.358 18.820 1.00 87.62 86 ASP A C 1
ATOM 666 O O . ASP A 1 86 ? -15.322 8.688 19.529 1.00 87.62 86 ASP A O 1
ATOM 670 N N . TYR A 1 87 ? -13.554 7.358 19.164 1.00 88.50 87 TYR A N 1
ATOM 671 C CA . TYR A 1 87 ? -13.701 6.598 20.402 1.00 88.50 87 TYR A CA 1
ATOM 672 C C . TYR A 1 87 ? -13.515 7.476 21.647 1.00 88.50 87 TYR A C 1
ATOM 674 O O . TYR A 1 87 ? -14.317 7.410 22.583 1.00 88.50 87 TYR A O 1
ATOM 682 N N . LEU A 1 88 ? -12.486 8.328 21.670 1.00 87.19 88 LEU A N 1
ATOM 683 C CA . LEU A 1 88 ? -12.245 9.260 22.773 1.00 87.19 88 LEU A CA 1
ATOM 684 C C . LEU A 1 88 ? -13.379 10.278 22.906 1.00 87.19 88 LEU A C 1
ATOM 686 O O . LEU A 1 88 ? -13.793 10.575 24.027 1.00 87.19 88 LEU A O 1
ATOM 690 N N . ARG A 1 89 ? -13.915 10.766 21.783 1.00 85.69 89 ARG A N 1
ATOM 691 C CA . ARG A 1 89 ? -15.079 11.655 21.757 1.00 85.69 89 ARG A CA 1
ATOM 692 C C . ARG A 1 89 ? -16.315 10.973 22.338 1.00 85.69 89 ARG A C 1
ATOM 694 O O . ARG A 1 89 ? -16.935 11.531 23.236 1.00 85.69 89 ARG A O 1
ATOM 701 N N . LEU A 1 90 ? -16.619 9.746 21.911 1.00 85.88 90 LEU A N 1
ATOM 702 C CA . LEU A 1 90 ? -17.732 8.963 22.453 1.00 85.88 90 LEU A CA 1
ATOM 703 C C . LEU A 1 90 ? -17.570 8.718 23.959 1.00 85.88 90 LEU A C 1
ATOM 705 O O . LEU A 1 90 ? -18.521 8.855 24.726 1.00 85.88 90 LEU A O 1
ATOM 709 N N . LYS A 1 91 ? -16.358 8.374 24.403 1.00 84.56 91 LYS A N 1
ATOM 710 C CA . LYS A 1 91 ? -16.058 8.166 25.823 1.00 84.56 91 LYS A CA 1
ATOM 711 C C . LYS A 1 91 ? -16.237 9.452 26.630 1.00 84.56 91 LYS A C 1
ATOM 713 O O . LYS A 1 91 ? -16.762 9.395 27.742 1.00 84.56 91 LYS A O 1
ATOM 718 N N . LEU A 1 92 ? -15.831 10.596 26.078 1.00 81.50 92 LEU A N 1
ATOM 719 C CA . LEU A 1 92 ? -16.032 11.900 26.700 1.00 81.50 92 LEU A CA 1
ATOM 720 C C . LEU A 1 92 ? -17.526 12.222 26.820 1.00 81.50 92 LEU A C 1
ATOM 722 O O . LEU A 1 92 ? -17.969 12.562 27.916 1.00 81.50 92 LEU A O 1
ATOM 726 N N . ASP A 1 93 ? -18.304 12.030 25.754 1.00 78.75 93 ASP A N 1
ATOM 727 C CA . ASP A 1 93 ? -19.759 12.242 25.739 1.00 78.75 93 ASP A CA 1
ATOM 728 C C . ASP A 1 93 ? -20.481 11.327 26.752 1.00 78.75 93 ASP A C 1
ATOM 730 O O . ASP A 1 93 ? -21.365 11.769 27.485 1.00 78.75 93 ASP A O 1
ATOM 734 N N . LEU A 1 94 ? -20.046 10.069 26.892 1.00 73.69 94 LEU A N 1
ATOM 735 C CA . LEU A 1 94 ? -20.563 9.135 27.904 1.00 73.69 94 LEU A CA 1
ATOM 736 C C . LEU A 1 94 ? -20.166 9.519 29.339 1.00 73.69 94 LEU A C 1
ATOM 738 O O . LEU A 1 94 ? -20.951 9.324 30.263 1.00 73.69 94 LEU A O 1
ATOM 742 N N . SER A 1 95 ? -18.964 10.065 29.539 1.00 66.69 95 SER A N 1
ATOM 743 C CA . SER A 1 95 ? -18.481 10.511 30.857 1.00 66.69 95 SER A CA 1
ATOM 744 C C . SER A 1 95 ? -19.039 11.869 31.295 1.00 66.69 95 SER A C 1
ATOM 746 O O . SER A 1 95 ? -19.048 12.176 32.485 1.00 66.69 95 SER A O 1
ATOM 748 N N . SER A 1 96 ? -19.501 12.676 30.337 1.00 59.78 96 SER A N 1
ATOM 749 C CA . SER A 1 96 ? -20.087 14.003 30.553 1.00 59.78 96 SER A CA 1
ATOM 750 C C . SER A 1 96 ? -21.613 13.994 30.530 1.00 59.78 96 SER A C 1
ATOM 752 O O . SER A 1 96 ? -22.223 15.001 30.884 1.00 59.78 96 SER A O 1
ATOM 754 N N . SER A 1 97 ? -22.246 12.860 30.214 1.00 47.91 97 SER A N 1
ATOM 755 C CA . SER A 1 97 ? -23.631 12.622 30.592 1.00 47.91 97 SER A CA 1
ATOM 756 C C . SER A 1 97 ? -23.661 12.455 32.112 1.00 47.91 97 SER A C 1
ATOM 758 O O . SER A 1 97 ? -23.231 11.406 32.602 1.00 47.91 97 SER A O 1
ATOM 760 N N . PRO A 1 98 ? -24.176 13.422 32.902 1.00 48.56 98 PRO A N 1
ATOM 761 C CA . PRO A 1 98 ? -24.558 13.075 34.249 1.00 48.56 98 PRO A CA 1
ATOM 762 C C . PRO A 1 98 ? -25.599 11.988 34.044 1.00 48.56 98 PRO A C 1
ATOM 764 O O . PRO A 1 98 ? -26.632 12.212 33.404 1.00 48.56 98 PRO A O 1
ATOM 767 N N . ALA A 1 99 ? -25.310 10.782 34.522 1.00 50.22 99 ALA A N 1
ATOM 768 C CA . ALA A 1 99 ? -26.371 9.867 34.847 1.00 50.22 99 ALA A CA 1
ATOM 769 C C . ALA A 1 99 ? -27.343 10.703 35.679 1.00 50.22 99 ALA A C 1
ATOM 771 O O . ALA A 1 99 ? -27.085 11.025 36.840 1.00 50.22 99 ALA A O 1
ATOM 772 N N . LYS A 1 100 ? -28.450 11.118 35.057 1.00 47.03 100 LYS A N 1
ATOM 773 C CA . LYS A 1 100 ? -29.686 11.359 35.766 1.00 47.03 100 LYS A CA 1
ATOM 774 C C . LYS A 1 100 ? -30.008 9.993 36.356 1.00 47.03 100 LYS A C 1
ATOM 776 O O . LYS A 1 100 ? -30.808 9.244 35.810 1.00 47.03 100 LYS A O 1
ATOM 781 N N . LEU A 1 101 ? -29.349 9.674 37.468 1.00 47.28 101 LEU A N 1
ATOM 782 C CA . LEU A 1 101 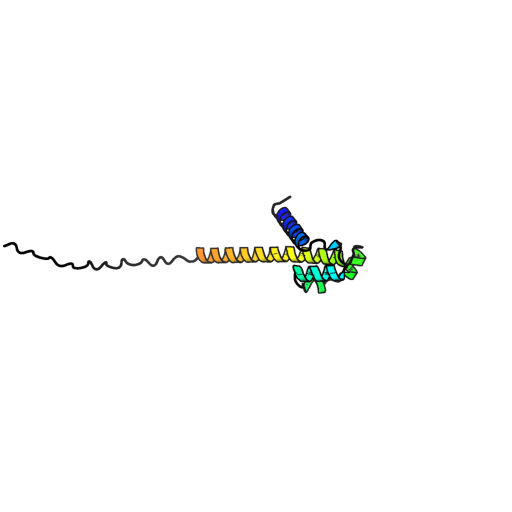? -29.931 8.933 38.562 1.00 47.28 101 LEU A CA 1
ATOM 783 C C . LEU A 1 101 ? -31.149 9.772 38.944 1.00 47.28 101 LEU A C 1
ATOM 785 O O . LEU A 1 101 ? -31.117 10.572 39.876 1.00 47.28 101 LEU A O 1
ATOM 789 N N . GLN A 1 102 ? -32.202 9.681 38.125 1.00 46.31 102 GLN A N 1
ATOM 790 C CA . GLN A 1 102 ? -33.541 9.938 38.586 1.00 46.31 102 GLN A CA 1
ATOM 791 C C . GLN A 1 102 ? -33.631 9.041 39.802 1.00 46.31 102 GLN A C 1
ATOM 793 O O . GLN A 1 102 ? -33.577 7.818 39.682 1.00 46.31 102 GLN A O 1
ATOM 798 N N . GLN A 1 103 ? -33.615 9.679 40.969 1.00 47.44 103 GLN A N 1
ATOM 799 C CA . GLN A 1 103 ? -34.095 9.096 42.196 1.00 47.44 103 GLN A CA 1
ATOM 800 C C . GLN A 1 103 ? -35.427 8.459 41.818 1.00 47.44 103 GLN A C 1
ATOM 802 O O . GLN A 1 103 ? -36.428 9.155 41.649 1.00 47.44 103 GLN A O 1
ATOM 807 N N . GLN A 1 104 ? -35.413 7.148 41.572 1.00 43.53 104 GLN A N 1
ATOM 808 C CA . GLN A 1 104 ? -36.619 6.359 41.648 1.00 43.53 104 GLN A CA 1
ATOM 809 C C . GLN A 1 104 ? -37.099 6.620 43.065 1.00 43.53 104 GLN A C 1
ATOM 811 O O . GLN A 1 104 ? -36.488 6.169 44.035 1.00 43.53 104 GLN A O 1
ATOM 816 N N . GLN A 1 105 ? -38.126 7.461 43.181 1.00 47.34 105 GLN A N 1
ATOM 817 C CA . GLN A 1 105 ? -38.923 7.514 44.388 1.00 47.34 105 GLN A CA 1
ATOM 818 C C . GLN A 1 105 ? -39.254 6.059 44.735 1.00 47.34 105 GLN A C 1
ATOM 820 O O . GLN A 1 105 ? -39.611 5.306 43.820 1.00 47.34 105 GLN A O 1
ATOM 825 N N . PRO A 1 106 ? -39.078 5.629 45.994 1.00 46.44 106 PRO A N 1
ATOM 826 C CA . PRO A 1 106 ? -39.445 4.280 46.370 1.00 46.44 106 PRO A CA 1
ATOM 827 C C . PRO A 1 106 ? -40.920 4.102 46.016 1.00 46.44 106 PRO A C 1
ATOM 829 O O . PRO A 1 106 ? -41.786 4.797 46.545 1.00 46.44 106 PRO A O 1
ATOM 832 N N . ILE A 1 107 ? -41.181 3.215 45.058 1.00 54.50 107 ILE A N 1
ATOM 833 C CA . ILE A 1 107 ? -42.524 2.736 44.760 1.00 54.50 107 ILE A CA 1
ATOM 834 C C . ILE A 1 107 ? -43.040 2.181 46.093 1.00 54.50 107 ILE A C 1
ATOM 836 O O . ILE A 1 107 ? -42.351 1.335 46.675 1.00 54.50 107 ILE A O 1
ATOM 840 N N . PRO A 1 108 ? -44.180 2.650 46.629 1.00 45.41 108 PRO A N 1
ATOM 841 C CA . PRO A 1 108 ? -44.776 2.002 47.781 1.00 45.41 108 PRO A CA 1
ATOM 842 C C . PRO A 1 108 ? -45.035 0.552 47.380 1.00 45.41 108 PRO A C 1
ATOM 844 O O . PRO A 1 108 ? -45.800 0.295 46.451 1.00 45.41 108 PRO A O 1
ATOM 847 N N . LEU A 1 109 ? -44.355 -0.400 48.023 1.00 42.09 109 LEU A N 1
ATOM 848 C CA . LEU A 1 109 ? -44.809 -1.780 47.979 1.00 42.09 109 LEU A CA 1
ATOM 849 C C . LEU A 1 109 ? -46.170 -1.783 48.671 1.00 42.09 109 LEU A C 1
ATOM 851 O O . LEU A 1 109 ? -46.234 -1.731 49.900 1.00 42.09 109 LEU A O 1
ATOM 855 N N . ASP A 1 110 ? -47.242 -1.820 47.883 1.00 51.50 110 ASP A N 1
ATOM 856 C CA . ASP A 1 110 ? -48.533 -2.275 48.373 1.00 51.50 110 ASP A CA 1
ATOM 857 C C . ASP A 1 110 ? -48.309 -3.677 48.934 1.00 51.50 110 ASP A C 1
ATOM 859 O O . ASP A 1 110 ? -48.043 -4.645 48.215 1.00 51.50 110 ASP A O 1
ATOM 863 N N . THR A 1 111 ? -48.325 -3.761 50.259 1.00 51.25 111 THR A N 1
ATOM 864 C CA . THR A 1 111 ? -48.300 -5.024 50.974 1.00 51.25 111 THR A CA 1
ATOM 865 C C . THR A 1 111 ? -49.510 -5.834 50.514 1.00 51.25 111 THR A C 1
ATOM 867 O O . THR A 1 111 ? -50.641 -5.342 50.588 1.00 51.25 111 THR A O 1
ATOM 870 N N . PRO A 1 112 ? -49.330 -7.074 50.029 1.00 44.94 112 PRO A N 1
ATOM 871 C CA . PRO A 1 112 ? -50.474 -7.910 49.728 1.00 44.94 112 PRO A CA 1
ATOM 872 C C . PRO A 1 112 ? -51.220 -8.174 51.041 1.00 44.94 112 PRO A C 1
ATOM 874 O O . PRO A 1 112 ? -50.692 -8.804 51.959 1.00 44.94 112 PRO A O 1
ATOM 877 N N . LYS A 1 113 ? -52.452 -7.659 51.137 1.00 51.31 113 LYS A N 1
ATOM 878 C CA . LYS A 1 113 ? -53.441 -8.091 52.128 1.00 51.31 113 LYS A CA 1
ATOM 879 C C . LYS A 1 113 ? -53.724 -9.567 51.866 1.00 51.31 113 LYS A C 1
ATOM 881 O O . LYS A 1 113 ? -54.539 -9.892 51.010 1.00 51.31 113 LYS A O 1
ATOM 886 N N . VAL A 1 114 ? -53.035 -10.446 52.580 1.00 52.72 114 VAL A N 1
ATOM 887 C CA . VAL A 1 114 ? -53.410 -11.856 52.660 1.00 52.72 114 VAL A CA 1
ATOM 888 C C . VAL A 1 114 ? -54.242 -12.023 53.927 1.00 52.72 114 VAL A C 1
ATOM 890 O O . VAL A 1 114 ? -53.816 -11.656 55.023 1.00 52.72 114 VAL A O 1
ATOM 893 N N . GLU A 1 115 ? -55.475 -12.472 53.717 1.00 47.38 115 GLU A N 1
ATOM 894 C CA . GLU A 1 115 ? -56.522 -12.711 54.705 1.00 47.38 115 GLU A CA 1
ATOM 895 C C . GLU A 1 115 ? -56.034 -13.544 55.896 1.00 47.38 115 GLU A C 1
ATOM 897 O O . GLU A 1 115 ? -55.327 -14.540 55.742 1.00 47.38 115 GLU A O 1
ATOM 902 N N . LYS A 1 116 ? -56.478 -13.167 57.100 1.00 46.91 116 LYS A N 1
ATOM 903 C CA . LYS A 1 116 ? -56.459 -14.072 58.249 1.00 46.91 116 LYS A CA 1
ATOM 904 C C . LYS A 1 116 ? -57.511 -15.151 57.995 1.00 46.91 116 LYS A C 1
ATOM 906 O O . LYS A 1 116 ? -58.699 -14.853 58.052 1.00 46.91 116 LYS A O 1
ATOM 911 N N . MET A 1 117 ? -57.089 -16.383 57.732 1.00 50.41 117 MET A N 1
ATOM 912 C CA . MET A 1 117 ? -57.978 -17.528 57.913 1.00 50.41 117 MET A CA 1
ATOM 913 C C . MET A 1 117 ? -58.101 -17.789 59.417 1.00 50.41 117 MET A C 1
ATOM 915 O O . MET A 1 117 ? -57.127 -18.180 60.059 1.00 50.41 117 MET A O 1
ATOM 919 N N . GLU A 1 118 ? -59.280 -17.533 59.981 1.00 47.47 118 GLU A N 1
ATOM 920 C CA . GLU A 1 118 ? -59.681 -18.116 61.262 1.00 47.47 118 GLU A CA 1
ATOM 921 C C . GLU A 1 118 ? -60.004 -19.593 61.016 1.00 47.47 118 GLU A C 1
ATOM 923 O O . GLU A 1 118 ? -60.908 -19.921 60.248 1.00 47.47 118 GLU A O 1
ATOM 928 N N . ILE A 1 119 ? -59.237 -20.488 61.637 1.00 50.16 119 ILE A N 1
ATOM 929 C CA . ILE A 1 119 ? -59.615 -21.894 61.762 1.00 50.16 119 ILE A CA 1
ATOM 930 C C . ILE A 1 119 ? -60.430 -21.984 63.049 1.00 50.16 119 ILE A C 1
ATOM 932 O O . ILE A 1 119 ? -59.926 -21.673 64.127 1.00 50.16 119 ILE A O 1
ATOM 936 N N . ILE A 1 120 ? -61.699 -22.351 62.910 1.00 48.75 120 ILE A N 1
ATOM 937 C CA . ILE A 1 120 ? -62.598 -22.660 64.020 1.00 48.75 120 ILE A CA 1
ATOM 938 C C . ILE A 1 120 ? -62.307 -24.116 64.406 1.00 48.75 120 ILE A C 1
ATOM 940 O O . ILE A 1 120 ? -62.436 -25.003 63.563 1.00 48.75 120 ILE A O 1
ATOM 944 N N . GLU A 1 121 ? -61.850 -24.343 65.638 1.00 45.69 121 GLU A N 1
ATOM 945 C CA . GLU A 1 121 ? -61.762 -25.675 66.247 1.00 45.69 121 GLU A CA 1
ATOM 946 C C . GLU A 1 121 ? -63.129 -26.029 66.857 1.00 45.69 121 GLU A C 1
ATOM 948 O O . GLU A 1 121 ? -63.644 -25.254 67.663 1.00 45.69 121 GLU A O 1
ATOM 953 N N . ASP A 1 122 ? -63.677 -27.186 66.477 1.00 44.62 122 ASP A N 1
ATOM 954 C CA . ASP A 1 122 ? -64.686 -27.954 67.227 1.00 44.62 122 ASP A CA 1
ATOM 955 C C . ASP A 1 122 ? -64.090 -29.336 67.550 1.00 44.62 122 ASP A C 1
ATOM 957 O O . ASP A 1 122 ? -63.474 -29.939 66.633 1.00 44.62 122 ASP A O 1
#